Protein AF-A0A521VZG1-F1 (afdb_monomer)

pLDDT: mean 78.98, std 12.71, range [49.28, 94.31]

Mean predicted aligned error: 16.17 Å

Foldseek 3Di:
DDDDDDDPDPVVVVVVVVCVVVVNDDDDDPPPPPDDPPPVCVVCPPVDDPVRVVVVVVVVVVVVVVVD

Solvent-accessible surface area (backbone atoms only — not comparable to full-atom values): 4605 Å² total; per-residue (Å²): 138,88,84,90,79,84,79,91,47,76,70,54,55,59,55,52,52,52,38,34,74,70,66,75,50,79,85,82,72,78,76,75,76,70,82,75,79,73,58,72,68,66,80,56,64,86,74,66,55,72,67,59,52,51,52,54,51,52,54,54,51,51,56,54,62,77,74,106

Sequence (68 aa):
MTITVELLQEEALALLRNLERLKILKLLLPEKQPAGKTTRKSRFAGRISPATAKQLHQQLAQMREEWR

Radius of gyration: 24.54 Å; Cα contacts (8 Å, |Δi|>4): 10; chains: 1; bounding box: 40×30×54 Å

Structure (mmCIF, N/CA/C/O backbone):
data_AF-A0A521VZG1-F1
#
_entry.id   AF-A0A521VZG1-F1
#
loop_
_atom_site.group_PDB
_atom_site.id
_atom_site.type_symbol
_atom_site.label_atom_id
_atom_site.label_alt_id
_atom_site.label_comp_id
_atom_site.label_asym_id
_atom_site.label_entity_id
_atom_site.label_seq_id
_atom_site.pdbx_PDB_ins_code
_atom_site.Cartn_x
_atom_site.Cartn_y
_atom_site.Cartn_z
_atom_site.occupancy
_atom_site.B_iso_or_equiv
_atom_site.auth_seq_id
_atom_site.auth_comp_id
_atom_site.auth_asym_id
_atom_site.auth_atom_id
_atom_site.pdbx_PDB_model_num
ATOM 1 N N . MET A 1 1 ? 10.040 10.567 13.831 1.00 72.69 1 MET A N 1
ATOM 2 C CA . MET A 1 1 ? 9.771 9.645 14.953 1.00 72.69 1 MET A CA 1
ATOM 3 C C . ME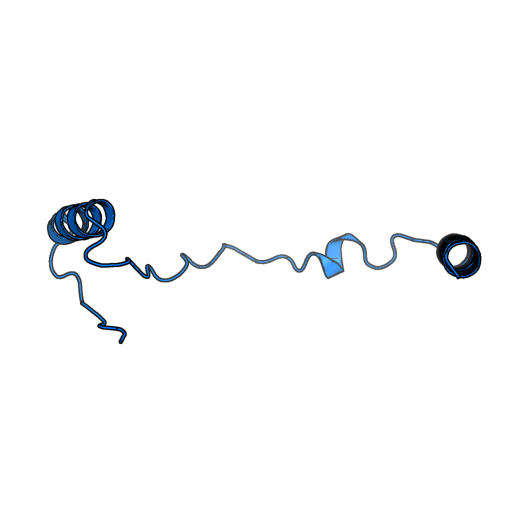T A 1 1 ? 8.636 8.735 14.531 1.00 72.69 1 MET A C 1
ATOM 5 O O . MET A 1 1 ? 7.653 9.246 14.010 1.00 72.69 1 MET A O 1
ATOM 9 N N . THR A 1 2 ? 8.797 7.423 14.676 1.00 82.50 2 THR A N 1
ATOM 10 C CA . THR A 1 2 ? 7.796 6.432 14.258 1.00 82.50 2 THR A CA 1
ATOM 11 C C . THR A 1 2 ? 7.281 5.733 15.502 1.00 82.50 2 THR A C 1
ATOM 13 O O . THR A 1 2 ? 8.084 5.291 16.320 1.00 82.50 2 THR A O 1
ATOM 16 N N . ILE A 1 3 ? 5.961 5.670 15.650 1.00 83.25 3 ILE A N 1
ATOM 17 C CA . ILE A 1 3 ? 5.297 4.997 16.765 1.00 83.25 3 ILE A CA 1
ATOM 18 C C . ILE A 1 3 ? 4.508 3.837 16.170 1.00 83.25 3 ILE A C 1
ATOM 20 O O . IL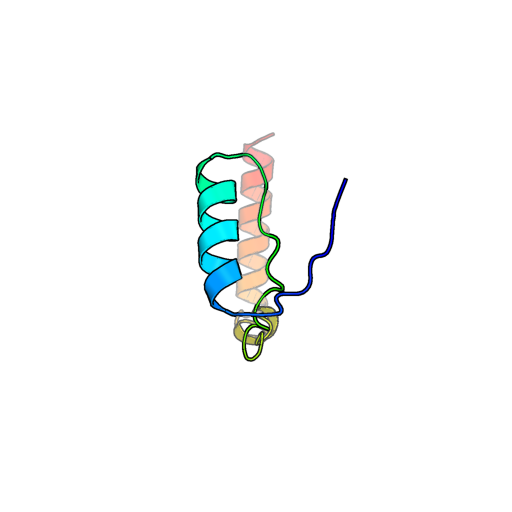E A 1 3 ? 3.692 4.042 15.271 1.00 83.25 3 ILE A O 1
ATOM 24 N N . THR A 1 4 ? 4.771 2.630 16.658 1.00 86.25 4 THR A N 1
ATOM 25 C CA . THR A 1 4 ? 3.999 1.441 16.297 1.00 86.25 4 THR A CA 1
ATOM 26 C C . THR A 1 4 ? 2.867 1.291 17.298 1.00 86.25 4 THR A C 1
ATOM 28 O O . THR A 1 4 ? 3.102 1.326 18.503 1.00 86.25 4 THR A O 1
ATOM 31 N N . VAL A 1 5 ? 1.645 1.136 16.798 1.00 82.75 5 VAL A N 1
ATOM 32 C CA . VAL A 1 5 ? 0.449 0.932 17.617 1.00 82.75 5 VAL A CA 1
ATOM 33 C C . VAL A 1 5 ? -0.221 -0.369 17.204 1.00 82.75 5 VAL A C 1
ATOM 35 O O . VAL A 1 5 ? -0.325 -0.666 16.014 1.00 82.75 5 VAL A O 1
ATOM 38 N N . GLU A 1 6 ? -0.655 -1.148 18.187 1.00 84.75 6 GLU A N 1
ATOM 39 C CA . GLU A 1 6 ? -1.443 -2.354 17.962 1.00 84.75 6 GLU A CA 1
ATOM 40 C C . GLU A 1 6 ? -2.932 -2.000 17.994 1.00 84.75 6 GLU A C 1
ATOM 42 O O . GLU A 1 6 ? -3.407 -1.303 18.893 1.00 84.75 6 GLU A O 1
ATOM 47 N N . LEU A 1 7 ? -3.670 -2.450 16.982 1.00 85.62 7 LEU A N 1
ATOM 48 C CA . LEU A 1 7 ? -5.112 -2.258 16.910 1.00 85.62 7 LEU A CA 1
ATOM 49 C C . LEU A 1 7 ? -5.799 -3.370 17.700 1.00 85.62 7 LEU A C 1
ATOM 51 O O . LEU A 1 7 ? -5.882 -4.499 17.229 1.00 85.62 7 LEU A O 1
ATOM 55 N N . LEU A 1 8 ? -6.303 -3.036 18.889 1.00 86.56 8 LEU A N 1
ATOM 56 C CA . LEU A 1 8 ? -7.045 -3.979 19.735 1.00 86.56 8 L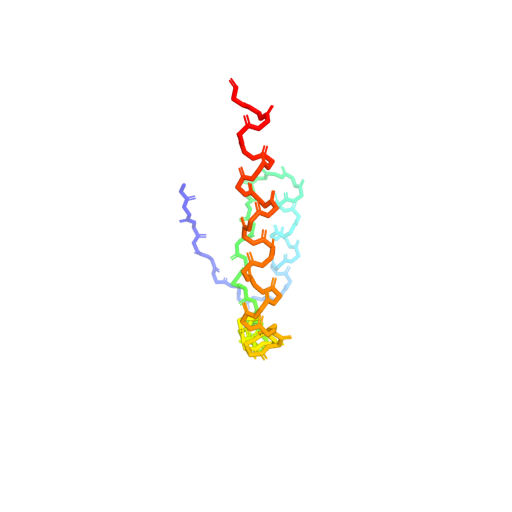EU A CA 1
ATOM 57 C C . LEU A 1 8 ? -8.487 -4.209 19.254 1.00 86.56 8 LEU A C 1
ATOM 59 O O . LEU A 1 8 ? -9.077 -5.245 19.541 1.00 86.56 8 LEU A O 1
ATOM 63 N N . GLN A 1 9 ? -9.061 -3.228 18.557 1.00 86.94 9 GLN A N 1
ATOM 64 C CA . GLN A 1 9 ? -10.425 -3.245 18.028 1.00 86.94 9 GLN A CA 1
ATOM 65 C C . GLN A 1 9 ? -10.429 -2.613 16.631 1.00 86.94 9 GLN A C 1
ATOM 67 O O . GLN A 1 9 ? -9.677 -1.665 16.376 1.00 86.94 9 GLN A O 1
ATOM 72 N N . GLU A 1 10 ? -11.259 -3.117 15.716 1.00 81.31 10 GLU A N 1
ATOM 73 C CA . GLU A 1 10 ? -11.291 -2.637 14.326 1.00 81.31 10 GLU A CA 1
ATOM 74 C C . GLU A 1 10 ? -11.824 -1.200 14.222 1.00 81.31 10 GLU A C 1
ATOM 76 O O . GLU A 1 10 ? -11.382 -0.425 13.369 1.00 81.31 10 GLU A O 1
ATOM 81 N N . GLU A 1 11 ? -12.701 -0.798 15.141 1.00 84.69 11 GLU A N 1
ATOM 82 C CA . GLU A 1 11 ? -13.270 0.545 15.248 1.00 84.69 11 GLU A CA 1
ATOM 83 C C . GLU A 1 11 ? -12.181 1.612 15.443 1.00 84.69 11 GLU A C 1
ATOM 85 O O . GLU A 1 11 ? -12.299 2.736 14.942 1.00 84.69 11 GLU A O 1
ATOM 90 N N . ALA A 1 12 ? -11.068 1.254 16.091 1.00 84.81 12 ALA A N 1
ATOM 91 C CA . ALA A 1 12 ? -9.932 2.150 16.286 1.00 84.81 12 ALA A CA 1
ATOM 92 C C . ALA A 1 12 ? -9.257 2.540 14.957 1.00 84.81 12 ALA A C 1
ATOM 94 O O . ALA A 1 12 ? -8.701 3.636 14.842 1.00 84.81 12 ALA A O 1
ATOM 95 N N . LEU A 1 13 ? -9.359 1.711 13.911 1.00 86.12 13 LEU A N 1
ATOM 96 C CA . LEU A 1 13 ? -8.828 2.043 12.587 1.00 86.12 13 LEU A CA 1
ATOM 97 C C . LEU A 1 13 ? -9.551 3.250 11.974 1.00 86.12 13 LEU A C 1
ATOM 99 O O . LEU A 1 13 ? -8.923 4.077 11.309 1.00 86.12 13 LEU A O 1
ATOM 103 N N . ALA A 1 14 ? -10.862 3.375 12.200 1.00 88.94 14 ALA A N 1
ATOM 104 C CA . ALA A 1 14 ? -11.634 4.512 11.709 1.00 88.94 14 ALA A CA 1
ATOM 105 C C . ALA A 1 14 ? -11.169 5.821 12.365 1.00 88.94 14 ALA A C 1
ATOM 107 O O . ALA A 1 14 ? -10.972 6.823 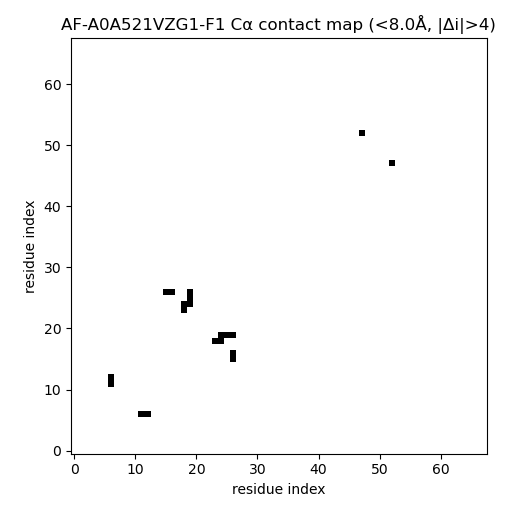11.673 1.00 88.94 14 ALA A O 1
ATOM 108 N N . LEU A 1 15 ? -10.904 5.794 13.676 1.00 89.56 15 LEU A N 1
ATOM 109 C CA . LEU A 1 15 ? -10.343 6.929 14.409 1.00 89.56 15 LEU A CA 1
ATOM 110 C C . LEU A 1 15 ? -8.962 7.320 13.867 1.00 89.56 15 LEU A C 1
ATOM 112 O O . LEU A 1 15 ? -8.723 8.490 13.568 1.00 89.56 15 LEU A O 1
ATOM 116 N N . LEU A 1 16 ? -8.071 6.346 13.676 1.00 89.62 16 LEU A N 1
ATOM 117 C CA . LEU A 1 16 ? -6.735 6.589 13.134 1.00 89.62 16 LEU A CA 1
ATOM 118 C C . LEU A 1 16 ? -6.775 7.217 11.731 1.00 89.62 16 LEU A C 1
ATOM 120 O O . LEU A 1 16 ? -6.013 8.141 11.445 1.00 89.62 16 LEU A O 1
ATOM 124 N N . ARG A 1 17 ? -7.699 6.777 10.868 1.00 88.94 17 ARG A N 1
ATOM 125 C CA . ARG A 1 17 ? -7.911 7.383 9.541 1.00 88.94 17 ARG A CA 1
ATOM 126 C C . ARG A 1 17 ? -8.404 8.825 9.636 1.00 88.94 17 ARG A C 1
ATOM 128 O O . ARG A 1 17 ? -8.027 9.655 8.811 1.00 88.94 17 ARG A O 1
ATOM 135 N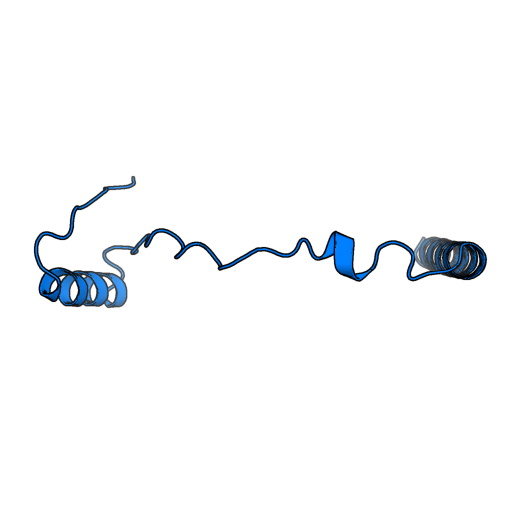 N . ASN A 1 18 ? -9.223 9.148 10.636 1.00 91.69 18 ASN A N 1
ATOM 136 C CA . ASN A 1 18 ? -9.658 10.524 10.872 1.00 91.69 18 ASN A CA 1
ATOM 137 C C . ASN A 1 18 ? -8.481 11.416 11.294 1.00 91.69 18 ASN A C 1
ATOM 1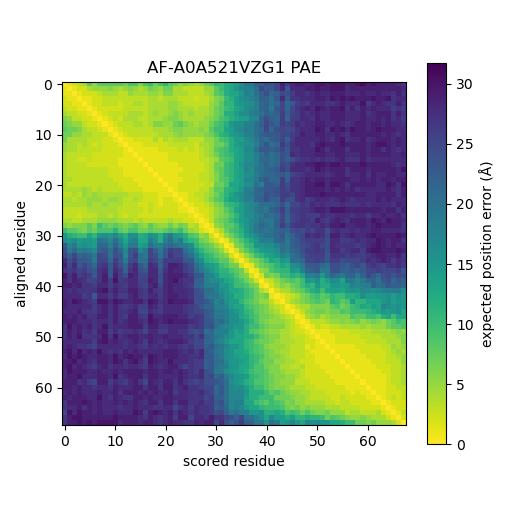39 O O . ASN A 1 18 ? -8.343 12.520 10.774 1.00 91.69 18 ASN A O 1
ATOM 143 N N . LEU A 1 19 ? -7.588 10.924 12.157 1.00 91.31 19 LEU A N 1
ATOM 144 C CA . LEU A 1 19 ? -6.377 11.654 12.548 1.00 91.31 19 LEU A CA 1
ATOM 145 C C . LEU A 1 19 ? -5.419 11.873 11.367 1.00 91.31 19 LEU A C 1
ATOM 147 O O . LEU A 1 19 ? -4.799 12.934 11.264 1.00 91.31 19 LEU A O 1
ATOM 151 N N . GLU A 1 20 ? -5.341 10.915 10.440 1.00 91.06 20 GLU A N 1
ATOM 152 C CA . GLU A 1 20 ? -4.593 11.077 9.191 1.00 91.06 20 GLU A CA 1
ATOM 153 C C . GLU A 1 20 ? -5.196 12.151 8.276 1.00 91.06 20 GLU A C 1
ATOM 155 O O . GLU A 1 20 ? -4.468 12.993 7.747 1.00 91.06 20 GLU A O 1
ATOM 160 N N . ARG A 1 21 ? -6.528 12.201 8.140 1.00 92.12 21 ARG A N 1
ATOM 161 C CA . ARG A 1 21 ? -7.220 13.263 7.380 1.00 92.12 21 ARG A CA 1
ATOM 162 C C . ARG A 1 21 ? -6.959 14.654 7.953 1.00 92.12 21 ARG A C 1
ATOM 164 O O . ARG A 1 21 ? -6.818 15.610 7.195 1.00 92.12 21 ARG A O 1
ATOM 171 N N . LEU A 1 22 ? -6.851 14.751 9.277 1.00 94.31 22 LEU A N 1
ATOM 172 C CA . LEU A 1 22 ? -6.486 15.979 9.986 1.00 94.31 22 LEU A CA 1
ATOM 173 C C . LEU A 1 22 ? -4.976 16.280 9.939 1.00 94.31 22 LEU A C 1
ATOM 175 O O . LEU A 1 22 ? -4.543 17.279 10.505 1.00 94.31 22 LEU A O 1
ATOM 179 N N . LYS A 1 23 ? -4.177 15.447 9.254 1.00 89.06 23 LYS A N 1
ATOM 180 C CA . LYS A 1 23 ? -2.716 15.569 9.106 1.00 89.06 23 LYS A CA 1
ATOM 181 C C . LYS A 1 23 ? -1.944 15.526 10.433 1.00 89.06 23 LYS A C 1
ATOM 183 O O . LYS A 1 23 ? -0.826 16.027 10.507 1.00 89.06 23 LYS A O 1
ATOM 188 N N . ILE A 1 24 ? -2.524 14.914 11.467 1.00 89.12 24 ILE A N 1
ATOM 189 C CA . ILE A 1 24 ? -1.910 14.777 12.800 1.00 89.12 24 ILE A CA 1
ATOM 190 C C . ILE A 1 24 ? -0.901 13.624 12.810 1.00 89.12 24 ILE A C 1
ATOM 192 O O . ILE A 1 24 ? 0.157 13.711 13.427 1.00 89.12 24 ILE A O 1
ATOM 196 N N . LEU A 1 25 ? -1.222 12.540 12.105 1.00 88.38 25 LEU A N 1
ATOM 197 C CA . LEU A 1 25 ? -0.371 11.362 11.967 1.00 88.38 25 LEU A CA 1
ATOM 198 C C . LEU A 1 25 ? -0.454 10.806 10.546 1.00 88.38 25 LEU A C 1
ATOM 200 O O . LEU A 1 25 ? -1.355 11.154 9.788 1.00 88.38 25 LEU A O 1
ATOM 204 N N . LYS A 1 26 ? 0.483 9.931 10.184 1.00 86.94 26 LYS A N 1
ATOM 205 C CA . LYS A 1 26 ? 0.470 9.196 8.917 1.00 86.94 26 LYS A CA 1
ATOM 206 C C . LYS A 1 26 ? 0.391 7.709 9.216 1.00 86.94 26 LYS A C 1
ATOM 208 O O . LYS A 1 26 ? 1.201 7.209 9.999 1.00 86.94 26 LYS A O 1
ATOM 213 N N . LEU A 1 27 ? -0.550 7.006 8.594 1.00 85.88 27 LEU A N 1
ATOM 214 C CA . LEU A 1 27 ? -0.700 5.573 8.799 1.00 85.88 27 LEU A CA 1
ATOM 215 C C . LEU A 1 27 ? 0.258 4.809 7.892 1.00 85.88 27 LEU A C 1
ATOM 217 O O . LEU A 1 27 ? 0.212 4.897 6.667 1.00 85.88 27 LEU A O 1
ATOM 221 N N . LEU A 1 28 ? 1.141 4.038 8.518 1.00 84.12 28 LEU A N 1
ATOM 222 C CA . LEU A 1 28 ? 2.054 3.127 7.841 1.00 84.12 28 LEU A CA 1
ATOM 223 C C . LEU A 1 28 ? 1.483 1.717 7.972 1.00 84.12 28 LEU A C 1
ATOM 225 O O . LEU A 1 28 ? 1.883 0.947 8.840 1.00 84.12 28 LEU A O 1
ATOM 229 N N . LEU A 1 29 ? 0.484 1.407 7.145 1.00 75.19 29 LEU A N 1
ATOM 230 C CA . LEU A 1 29 ? -0.046 0.049 7.072 1.00 75.19 29 LEU A CA 1
ATOM 231 C C . LEU A 1 29 ? 1.021 -0.849 6.432 1.00 75.19 29 LEU A C 1
ATOM 233 O O . LEU A 1 29 ? 1.594 -0.450 5.411 1.00 75.19 29 LEU A O 1
ATOM 237 N N . PRO A 1 30 ? 1.300 -2.041 6.994 1.00 69.31 30 PRO A N 1
ATOM 238 C CA . PRO A 1 30 ? 2.173 -2.991 6.325 1.00 69.31 30 PRO A CA 1
ATOM 239 C C . PRO A 1 30 ? 1.589 -3.257 4.938 1.00 69.31 30 PRO A C 1
ATOM 241 O O . PRO A 1 30 ? 0.387 -3.512 4.811 1.00 69.31 30 PRO A O 1
ATOM 244 N N . GLU A 1 31 ? 2.416 -3.143 3.893 1.00 58.19 31 GLU A N 1
ATOM 245 C CA . GLU A 1 31 ? 2.012 -3.526 2.542 1.00 58.19 31 GLU A CA 1
ATOM 246 C C . GLU A 1 31 ? 1.397 -4.921 2.636 1.00 58.19 31 GLU A C 1
ATOM 248 O O . GLU A 1 31 ? 2.076 -5.890 2.988 1.00 58.19 31 GLU A O 1
ATOM 253 N N . LYS A 1 32 ? 0.095 -5.024 2.350 1.00 55.38 32 LYS A N 1
ATOM 254 C CA . LYS A 1 32 ? -0.552 -6.310 2.113 1.00 55.38 32 LYS A CA 1
ATOM 255 C C . LYS A 1 32 ? 0.327 -6.998 1.078 1.00 55.38 32 LYS A C 1
ATOM 257 O O . LYS A 1 32 ? 0.472 -6.449 -0.015 1.00 55.38 32 LYS A O 1
ATOM 262 N N . GLN A 1 33 ? 0.985 -8.099 1.458 1.00 49.28 33 GLN A N 1
ATOM 263 C CA . GLN A 1 33 ? 1.965 -8.765 0.601 1.00 49.28 33 GLN A CA 1
ATOM 264 C C . GLN A 1 33 ? 1.355 -8.874 -0.798 1.00 49.28 33 GLN A C 1
ATOM 266 O O . GLN A 1 33 ? 0.281 -9.472 -0.932 1.00 49.28 33 GLN A O 1
ATOM 271 N N . PRO A 1 34 ? 1.946 -8.248 -1.832 1.00 50.41 34 PRO A N 1
ATOM 272 C CA . PRO A 1 34 ? 1.399 -8.381 -3.165 1.00 50.41 34 PRO A CA 1
ATOM 273 C C . PRO A 1 34 ? 1.501 -9.861 -3.512 1.00 50.41 34 PRO A C 1
ATOM 275 O O . PRO A 1 34 ? 2.605 -10.411 -3.542 1.00 50.41 34 PRO A O 1
ATOM 278 N N . ALA A 1 35 ? 0.352 -10.507 -3.716 1.00 57.91 35 ALA A N 1
ATOM 279 C CA . ALA A 1 35 ? 0.283 -11.875 -4.199 1.00 57.91 35 ALA A CA 1
ATOM 280 C C . ALA A 1 35 ? 1.216 -11.998 -5.415 1.00 57.91 35 ALA A C 1
ATOM 282 O O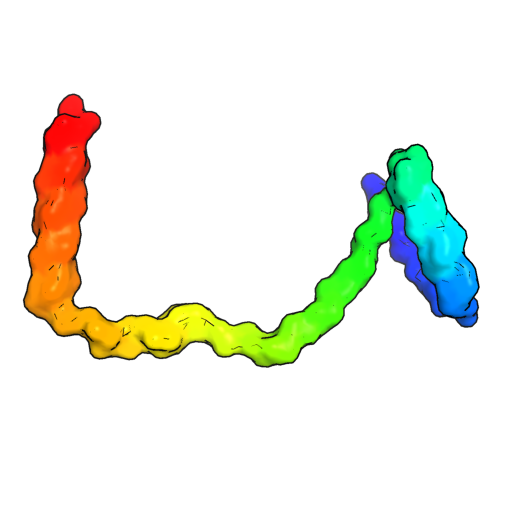 . ALA A 1 35 ? 1.008 -11.328 -6.422 1.00 57.91 35 ALA A O 1
ATOM 283 N N . GLY A 1 36 ? 2.295 -12.772 -5.263 1.00 52.06 36 GLY A N 1
ATOM 284 C CA . GLY A 1 36 ? 3.260 -13.120 -6.305 1.00 52.06 36 GLY A CA 1
ATOM 285 C C . GLY A 1 36 ? 3.772 -11.956 -7.161 1.00 52.06 36 GLY A C 1
ATOM 286 O O . GLY A 1 36 ? 3.274 -11.715 -8.259 1.00 52.06 36 GLY A O 1
ATOM 287 N N . LYS A 1 37 ? 4.868 -11.302 -6.753 1.00 53.72 37 LYS A N 1
ATOM 288 C CA . LYS A 1 37 ? 5.687 -10.521 -7.698 1.00 53.72 37 LYS A CA 1
ATOM 289 C C . LYS A 1 37 ? 6.309 -11.485 -8.719 1.00 53.72 37 LYS A C 1
ATOM 291 O O . LYS A 1 37 ? 7.454 -11.898 -8.558 1.00 53.72 37 LYS A O 1
ATOM 296 N N . THR A 1 38 ? 5.599 -11.826 -9.798 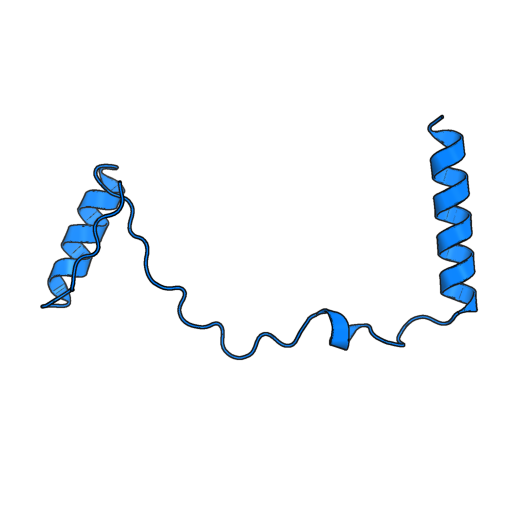1.00 59.38 38 THR A N 1
ATOM 297 C CA . THR A 1 38 ? 6.259 -12.328 -11.009 1.00 59.38 38 THR A CA 1
ATOM 298 C C . THR A 1 38 ? 7.251 -11.251 -11.424 1.00 59.38 38 THR A C 1
ATOM 300 O O . THR A 1 38 ? 6.861 -10.130 -11.768 1.00 59.38 38 THR A O 1
ATOM 303 N N . THR A 1 39 ? 8.543 -11.540 -11.309 1.00 58.62 39 THR A N 1
ATOM 304 C CA . THR A 1 39 ? 9.602 -10.597 -11.651 1.00 58.62 39 THR A CA 1
ATOM 305 C C . THR A 1 39 ? 9.413 -10.185 -13.108 1.00 58.62 39 THR A C 1
ATOM 307 O O . THR A 1 39 ? 9.534 -11.000 -14.019 1.00 58.62 39 THR A O 1
ATOM 310 N N . ARG A 1 40 ? 9.108 -8.902 -13.356 1.00 58.88 40 ARG A N 1
ATOM 311 C CA . ARG A 1 40 ? 8.926 -8.341 -14.714 1.00 58.88 40 ARG A CA 1
ATOM 312 C C . ARG A 1 40 ? 10.073 -8.708 -15.669 1.00 58.88 40 ARG A C 1
ATOM 314 O O . ARG A 1 40 ? 9.852 -8.793 -16.870 1.00 58.88 40 ARG A O 1
ATOM 321 N N . LYS A 1 41 ? 11.264 -8.984 -15.122 1.00 59.09 41 LYS A N 1
ATOM 322 C CA . LYS A 1 41 ? 12.452 -9.484 -15.828 1.00 59.09 41 LYS A CA 1
ATOM 323 C C . LYS A 1 41 ? 12.208 -10.802 -16.580 1.00 59.09 41 LYS A C 1
ATOM 325 O O . LYS A 1 41 ? 12.681 -10.940 -17.700 1.00 59.09 41 LYS A O 1
ATOM 330 N N . SER A 1 42 ? 11.430 -11.728 -16.015 1.00 61.22 42 SER A N 1
ATOM 331 C CA . SER A 1 42 ? 11.104 -13.007 -16.664 1.00 61.22 42 SER A CA 1
ATOM 332 C C . SER A 1 42 ? 10.208 -12.816 -17.894 1.00 61.22 42 SER A C 1
ATOM 334 O O . SER A 1 42 ? 10.394 -13.471 -18.915 1.00 61.22 42 SER A O 1
ATOM 336 N N . ARG A 1 43 ? 9.294 -11.834 -17.858 1.00 64.00 43 ARG A N 1
ATOM 337 C CA . ARG A 1 43 ? 8.320 -11.608 -18.939 1.00 64.00 43 ARG A CA 1
ATOM 338 C C . ARG A 1 43 ? 8.965 -11.253 -20.282 1.00 64.00 43 ARG A C 1
ATOM 340 O O . ARG A 1 43 ? 8.319 -11.453 -21.301 1.00 64.00 43 ARG A O 1
ATOM 347 N N . PHE A 1 44 ? 10.191 -10.737 -20.308 1.00 63.22 44 PHE A N 1
ATOM 348 C CA . PHE A 1 44 ? 10.839 -10.279 -21.545 1.00 63.22 44 PHE A CA 1
ATOM 349 C C . PHE A 1 44 ? 12.194 -10.939 -21.826 1.00 63.22 44 PHE A C 1
ATOM 351 O O . PHE A 1 44 ? 12.807 -10.643 -22.852 1.00 63.22 44 PHE A O 1
ATOM 358 N N . ALA A 1 45 ? 12.652 -11.847 -20.959 1.00 70.12 45 ALA A N 1
ATOM 359 C CA . ALA A 1 45 ? 13.888 -12.591 -21.172 1.00 70.12 45 ALA A CA 1
ATOM 360 C C . ALA A 1 45 ? 13.799 -13.408 -22.476 1.00 70.12 45 ALA A C 1
ATOM 362 O O . ALA A 1 45 ? 12.841 -14.147 -22.686 1.00 70.12 45 ALA A O 1
ATOM 363 N N . GLY A 1 46 ? 14.770 -13.224 -23.376 1.00 73.38 46 GLY A N 1
ATOM 364 C CA . GLY A 1 46 ? 14.849 -13.946 -24.653 1.00 73.38 46 GLY A CA 1
ATOM 365 C C . GLY A 1 46 ? 13.877 -13.492 -25.751 1.00 73.38 46 GLY A C 1
ATOM 366 O O . GLY A 1 46 ? 13.860 -14.096 -26.817 1.00 73.38 46 GLY A O 1
ATOM 367 N N . ARG A 1 47 ? 13.079 -12.433 -25.540 1.00 77.62 47 ARG A N 1
ATOM 368 C CA . ARG A 1 47 ? 12.089 -11.964 -26.537 1.00 77.62 47 ARG A CA 1
ATOM 369 C C . ARG A 1 47 ? 12.654 -11.081 -27.652 1.00 77.62 47 ARG A C 1
ATOM 371 O O . ARG A 1 47 ? 11.917 -10.735 -28.568 1.00 77.62 47 ARG A O 1
ATOM 378 N N . ILE A 1 48 ? 13.924 -10.692 -27.573 1.00 82.06 48 ILE A N 1
ATOM 379 C CA . ILE A 1 48 ? 14.573 -9.836 -28.572 1.00 82.06 48 ILE A CA 1
ATOM 380 C C . ILE A 1 48 ? 15.752 -10.597 -29.168 1.00 82.06 48 ILE A C 1
ATOM 382 O O . ILE A 1 48 ? 16.579 -11.138 -28.434 1.00 82.06 48 ILE A O 1
ATOM 386 N N . SER A 1 49 ? 15.820 -10.627 -30.500 1.00 83.06 49 SER A N 1
ATOM 387 C CA . SER A 1 49 ? 16.932 -11.250 -31.213 1.00 83.06 49 SER A CA 1
ATOM 388 C C . SER A 1 49 ? 18.227 -10.443 -31.018 1.00 83.06 49 SER A C 1
ATOM 390 O O . SER A 1 49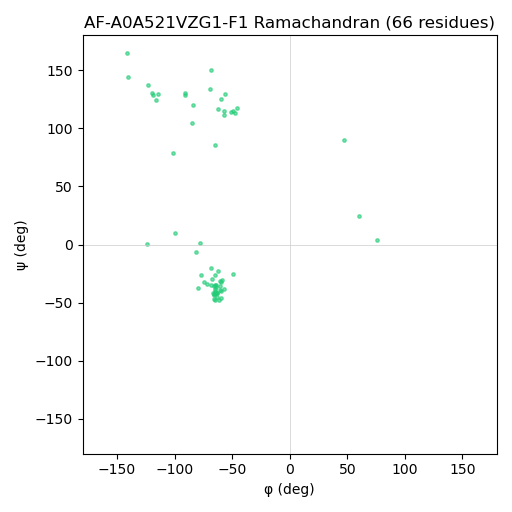 ? 18.178 -9.214 -30.888 1.00 83.06 49 SER A O 1
ATOM 392 N N . PRO A 1 50 ? 19.406 -11.087 -31.043 1.00 81.19 50 PRO A N 1
ATOM 393 C CA . PRO A 1 50 ? 20.682 -10.384 -30.909 1.00 81.19 50 PRO A CA 1
ATOM 394 C C . PRO A 1 50 ? 20.904 -9.342 -32.018 1.00 81.19 50 PRO A C 1
ATOM 396 O O . PRO A 1 50 ? 21.487 -8.289 -31.761 1.00 81.19 50 PRO A O 1
ATOM 399 N N . ALA A 1 51 ? 20.384 -9.585 -33.227 1.00 84.62 51 ALA A N 1
ATOM 400 C CA . ALA A 1 51 ? 20.445 -8.631 -34.333 1.00 84.62 51 ALA A CA 1
ATOM 401 C C . ALA A 1 51 ? 19.641 -7.355 -34.027 1.00 84.62 51 ALA A C 1
ATOM 403 O O . ALA A 1 51 ? 20.158 -6.245 -34.150 1.00 84.62 51 ALA A O 1
ATOM 404 N N . THR A 1 52 ? 18.407 -7.511 -33.539 1.00 83.81 52 THR A N 1
ATOM 405 C CA . THR A 1 52 ? 17.543 -6.386 -33.150 1.00 83.81 52 THR A CA 1
ATOM 406 C C . THR A 1 52 ? 18.129 -5.607 -31.969 1.00 83.81 52 THR A C 1
ATOM 408 O O . THR A 1 52 ? 18.090 -4.379 -31.959 1.00 83.81 52 THR A O 1
ATOM 411 N N . ALA A 1 53 ? 18.732 -6.295 -30.994 1.00 86.12 53 ALA A N 1
ATOM 412 C CA . ALA A 1 53 ? 19.396 -5.647 -29.863 1.00 86.12 53 ALA A CA 1
ATOM 413 C C . ALA A 1 53 ? 20.588 -4.781 -30.310 1.00 86.12 53 ALA A C 1
ATOM 415 O O . ALA A 1 53 ? 20.748 -3.659 -29.830 1.00 86.12 53 ALA A O 1
ATOM 416 N N . LYS A 1 54 ? 21.388 -5.273 -31.266 1.00 86.81 54 LYS A N 1
ATOM 417 C CA . LYS A 1 54 ? 22.523 -4.532 -31.832 1.00 86.81 54 LYS A CA 1
ATOM 418 C C . LYS A 1 54 ? 22.069 -3.273 -32.575 1.00 86.81 54 LYS A C 1
ATOM 420 O O . LYS A 1 54 ? 22.662 -2.216 -32.382 1.00 86.81 54 LYS A O 1
ATOM 425 N N . GLN A 1 55 ? 20.990 -3.366 -33.352 1.00 89.75 55 GLN A N 1
ATOM 426 C CA . GLN A 1 55 ? 20.420 -2.222 -34.069 1.00 89.75 55 GLN A CA 1
ATOM 427 C C . GLN A 1 55 ? 19.903 -1.139 -33.111 1.00 89.75 55 GLN A C 1
ATOM 429 O O . GLN A 1 55 ? 20.221 0.035 -33.283 1.00 89.75 55 GLN A O 1
ATOM 434 N N . LEU A 1 56 ? 19.174 -1.529 -32.060 1.00 89.19 56 LEU A N 1
ATOM 435 C CA . LEU A 1 56 ? 18.704 -0.591 -31.033 1.00 89.19 56 LEU A CA 1
ATOM 436 C C . LEU A 1 56 ? 19.869 0.102 -30.323 1.00 89.19 56 LEU A C 1
ATOM 438 O O . LEU A 1 56 ? 19.814 1.299 -30.049 1.00 89.19 56 LEU A O 1
ATOM 442 N N . HIS A 1 57 ? 20.944 -0.637 -30.046 1.00 87.88 57 HIS A N 1
ATOM 443 C CA . HIS A 1 57 ? 22.132 -0.069 -29.422 1.00 87.88 57 HIS A CA 1
ATOM 444 C C . HIS A 1 57 ? 22.816 0.967 -30.322 1.00 87.88 57 HIS A C 1
ATOM 446 O O . HIS A 1 57 ? 23.227 2.019 -29.840 1.00 87.88 57 HIS A O 1
ATOM 452 N N . GLN A 1 58 ? 22.887 0.693 -31.626 1.00 88.81 58 GLN A N 1
ATOM 453 C CA . GLN A 1 58 ? 23.468 1.602 -32.611 1.00 88.81 58 GLN A CA 1
ATOM 454 C C . GLN A 1 58 ? 22.655 2.896 -32.747 1.00 88.81 58 GLN A C 1
ATOM 456 O O . GLN A 1 58 ? 23.231 3.979 -32.731 1.00 88.81 58 GLN A O 1
ATOM 461 N N . GLN A 1 59 ? 21.323 2.798 -32.785 1.00 90.31 59 GLN A N 1
ATOM 462 C CA . GLN A 1 59 ? 20.442 3.971 -32.822 1.00 90.31 59 GLN A CA 1
ATOM 463 C C . GLN A 1 59 ? 20.573 4.825 -31.554 1.00 90.31 59 GLN A C 1
ATOM 465 O O . GLN A 1 59 ? 20.662 6.046 -31.634 1.00 90.31 59 GLN A O 1
ATOM 470 N N . LEU A 1 60 ? 20.656 4.194 -30.378 1.00 91.00 60 LEU A N 1
ATOM 471 C CA . LEU A 1 60 ? 20.860 4.910 -29.115 1.00 91.00 60 LEU A CA 1
ATOM 472 C C . LEU A 1 60 ? 22.230 5.591 -29.031 1.00 91.00 60 LEU A C 1
ATOM 474 O O . LEU A 1 60 ? 22.335 6.652 -28.420 1.00 91.00 60 LEU A O 1
ATOM 478 N N . ALA A 1 61 ? 23.276 4.985 -29.594 1.00 87.81 61 ALA A N 1
ATOM 479 C CA . ALA A 1 61 ? 24.601 5.594 -29.650 1.00 87.81 61 ALA A CA 1
ATOM 480 C C . ALA A 1 61 ? 24.592 6.846 -30.536 1.00 87.81 61 ALA A C 1
ATOM 482 O O . ALA A 1 61 ? 25.030 7.901 -30.090 1.00 87.81 61 ALA A O 1
ATOM 483 N N . GLN A 1 62 ? 23.985 6.750 -31.720 1.00 88.38 62 GLN A N 1
ATOM 484 C CA . GLN A 1 62 ? 23.844 7.870 -32.647 1.00 88.38 62 GLN A CA 1
ATOM 485 C C . GLN A 1 62 ? 23.054 9.033 -32.028 1.00 88.38 62 GLN A C 1
ATOM 487 O O . GLN A 1 62 ? 23.518 10.168 -32.032 1.00 88.38 62 GLN A O 1
ATOM 492 N N . MET A 1 63 ? 21.923 8.745 -31.375 1.00 88.56 63 MET A N 1
ATOM 493 C CA . MET A 1 63 ? 21.149 9.771 -30.666 1.00 88.56 63 MET A CA 1
ATOM 494 C C . MET A 1 63 ? 21.943 10.448 -29.540 1.00 88.56 63 MET A C 1
ATOM 496 O O . MET A 1 63 ? 21.702 11.606 -29.241 1.00 88.56 63 MET A O 1
ATOM 500 N N . ARG A 1 64 ? 22.879 9.758 -28.878 1.00 86.88 64 ARG A N 1
ATOM 501 C CA . ARG A 1 64 ? 23.711 10.385 -27.834 1.00 86.88 64 ARG A CA 1
ATOM 502 C C . ARG A 1 64 ? 24.776 11.307 -28.408 1.00 86.88 64 ARG A C 1
ATOM 504 O O . ARG A 1 64 ? 25.142 12.270 -27.746 1.00 86.88 64 ARG A O 1
ATOM 511 N N . GLU A 1 65 ? 25.285 10.994 -29.592 1.00 86.38 65 GLU A N 1
ATOM 512 C CA . GLU A 1 65 ? 26.255 11.834 -30.292 1.00 86.38 65 GLU A CA 1
ATOM 513 C C . GLU A 1 65 ? 25.605 13.111 -30.832 1.00 86.38 65 GLU A C 1
ATOM 515 O O . GLU A 1 65 ? 26.226 14.163 -30.781 1.00 86.38 65 GLU A O 1
ATOM 520 N N . GLU A 1 66 ? 24.339 13.048 -31.249 1.00 79.25 66 GLU A N 1
ATOM 521 C CA . GLU A 1 66 ? 23.558 14.215 -31.694 1.00 79.25 66 GLU A CA 1
ATOM 522 C C . GLU A 1 66 ? 23.229 15.212 -30.568 1.00 79.25 66 GLU A C 1
ATOM 524 O O . GLU A 1 66 ? 22.909 16.366 -30.835 1.00 79.25 66 GLU A O 1
ATOM 529 N N . TRP A 1 67 ? 23.280 14.772 -29.309 1.00 74.12 67 TRP A N 1
ATOM 530 C CA . TRP A 1 67 ? 22.987 15.594 -28.126 1.00 74.12 67 TRP A CA 1
ATOM 531 C C . TRP A 1 67 ? 24.257 16.113 -27.438 1.00 74.12 67 TRP A C 1
ATOM 533 O O . TRP A 1 67 ? 24.191 16.612 -26.310 1.00 74.12 67 TRP A O 1
ATOM 543 N N . ARG A 1 68 ? 25.411 15.950 -28.088 1.00 58.19 68 ARG A N 1
ATOM 544 C CA . ARG A 1 68 ? 26.713 16.427 -27.629 1.00 58.19 68 ARG A CA 1
ATOM 545 C C . ARG A 1 68 ? 27.091 17.722 -28.333 1.00 58.19 68 ARG A C 1
ATOM 547 O O . ARG A 1 68 ? 27.685 18.574 -27.638 1.00 58.19 68 ARG A O 1
#

Secondary structure (DSSP, 8-state):
-------SSTHHHHHHHHHHHTTS----------S----TTGGGTT-S-HHHHHHHHHHHHHHHHHT-